Protein AF-A0A2V5MC96-F1 (afdb_monomer)

Structure (mmCIF, N/CA/C/O backbone):
data_AF-A0A2V5MC96-F1
#
_entry.id   AF-A0A2V5MC96-F1
#
loop_
_atom_site.group_PDB
_atom_site.id
_atom_site.type_symbol
_atom_site.label_atom_id
_atom_site.label_alt_id
_atom_site.label_comp_id
_atom_site.label_a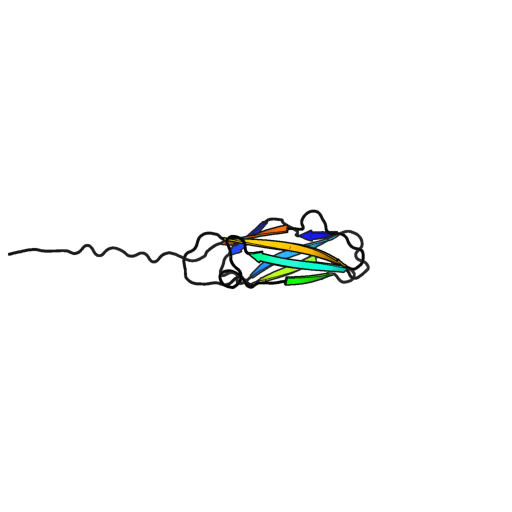sym_id
_atom_site.label_entity_id
_atom_site.label_seq_id
_atom_site.pdbx_PDB_ins_code
_atom_site.Cartn_x
_atom_site.Cartn_y
_atom_site.Cartn_z
_atom_site.occupancy
_atom_site.B_iso_or_equiv
_atom_site.auth_seq_id
_atom_site.auth_comp_id
_atom_site.auth_asym_id
_atom_site.auth_atom_id
_atom_site.pdbx_PDB_model_num
ATOM 1 N N . ALA A 1 1 ? 9.328 2.935 -14.099 1.00 97.56 1 ALA A N 1
ATOM 2 C CA . ALA A 1 1 ? 9.445 3.224 -12.660 1.00 97.56 1 ALA A CA 1
ATOM 3 C C . ALA A 1 1 ? 8.599 2.238 -11.860 1.00 97.56 1 ALA A C 1
ATOM 5 O O . ALA A 1 1 ? 7.756 1.591 -12.472 1.00 97.56 1 ALA A O 1
ATOM 6 N N . ILE A 1 2 ? 8.820 2.105 -10.549 1.00 98.69 2 ILE A N 1
ATOM 7 C CA . ILE A 1 2 ? 7.905 1.406 -9.625 1.00 98.69 2 ILE A CA 1
ATOM 8 C C . ILE A 1 2 ? 7.146 2.450 -8.804 1.00 98.69 2 ILE A C 1
ATOM 10 O O . ILE A 1 2 ? 7.769 3.339 -8.228 1.00 98.69 2 ILE A O 1
ATOM 14 N N . GLU A 1 3 ? 5.821 2.353 -8.756 1.00 98.75 3 GLU A N 1
ATOM 15 C CA . GLU A 1 3 ? 4.953 3.283 -8.022 1.00 98.75 3 GLU A CA 1
ATOM 16 C C . GLU A 1 3 ? 3.667 2.604 -7.540 1.00 98.75 3 GLU A C 1
ATOM 18 O O . GLU A 1 3 ? 3.230 1.603 -8.111 1.00 98.75 3 GLU A O 1
ATOM 23 N N . LEU A 1 4 ? 3.038 3.169 -6.514 1.00 98.81 4 LEU A N 1
ATOM 24 C CA . LEU A 1 4 ? 1.685 2.812 -6.096 1.00 98.81 4 LEU A CA 1
ATOM 25 C C . LEU A 1 4 ? 0.672 3.328 -7.128 1.00 98.81 4 LEU A C 1
ATOM 27 O O . LEU A 1 4 ? 0.804 4.432 -7.662 1.00 98.81 4 LEU A O 1
ATOM 31 N N . VAL A 1 5 ? -0.361 2.536 -7.414 1.00 98.69 5 VAL A N 1
ATOM 32 C CA . VAL A 1 5 ? -1.399 2.920 -8.388 1.00 98.69 5 VAL A CA 1
ATOM 33 C C . VAL A 1 5 ? -2.252 4.084 -7.873 1.00 98.69 5 VAL A C 1
ATOM 35 O O . VAL A 1 5 ? -2.638 4.944 -8.663 1.00 98.69 5 VAL A O 1
ATOM 38 N N . ALA A 1 6 ? -2.485 4.149 -6.561 1.00 98.50 6 ALA A N 1
ATOM 39 C CA . ALA A 1 6 ? -3.154 5.249 -5.873 1.00 98.50 6 ALA A CA 1
ATOM 40 C C . ALA A 1 6 ? -2.336 5.734 -4.665 1.00 98.50 6 ALA A C 1
ATOM 42 O O . ALA A 1 6 ? -1.480 5.012 -4.153 1.00 98.50 6 ALA A O 1
ATOM 43 N N . THR A 1 7 ? -2.617 6.956 -4.211 1.00 98.50 7 THR A N 1
ATOM 44 C CA . THR A 1 7 ? -2.042 7.557 -2.993 1.00 98.50 7 THR A CA 1
ATOM 45 C C . THR A 1 7 ? -2.978 7.485 -1.786 1.00 98.50 7 THR A C 1
ATOM 47 O O . THR A 1 7 ? -2.563 7.817 -0.682 1.00 98.50 7 THR A O 1
ATOM 50 N N . ASN A 1 8 ? -4.220 7.038 -1.982 1.00 98.62 8 ASN A N 1
ATOM 51 C CA . ASN A 1 8 ? -5.193 6.803 -0.922 1.00 98.62 8 ASN A CA 1
ATOM 52 C C . ASN A 1 8 ? -5.864 5.452 -1.163 1.00 98.62 8 ASN A C 1
ATOM 54 O O . ASN A 1 8 ? -6.270 5.159 -2.291 1.00 98.62 8 ASN A O 1
ATOM 58 N N . TYR A 1 9 ? -5.980 4.658 -0.108 1.00 98.56 9 TYR A N 1
ATOM 59 C CA . TYR A 1 9 ? -6.714 3.401 -0.080 1.00 98.56 9 TYR A CA 1
ATOM 60 C C . TYR A 1 9 ? -7.666 3.414 1.108 1.00 98.56 9 TYR A C 1
ATOM 62 O O . TYR A 1 9 ? -7.393 4.054 2.120 1.00 98.56 9 TYR A O 1
ATOM 70 N N . THR A 1 10 ? -8.757 2.673 0.984 1.00 98.62 10 THR A N 1
ATOM 71 C CA . THR A 1 10 ? -9.719 2.469 2.062 1.00 98.62 10 THR A CA 1
ATOM 72 C C . THR A 1 10 ? -9.971 0.980 2.187 1.00 98.62 10 THR A C 1
ATOM 74 O O . THR A 1 10 ? -10.101 0.283 1.177 1.00 98.62 10 THR A O 1
ATOM 77 N N . VAL A 1 11 ? -10.012 0.496 3.418 1.00 98.56 11 VAL A N 1
ATOM 78 C CA . VAL A 1 11 ? -10.292 -0.892 3.759 1.00 98.56 11 VAL A CA 1
ATOM 79 C C . VAL A 1 11 ? -11.229 -0.894 4.957 1.00 98.56 11 VAL A C 1
ATOM 81 O O . VAL A 1 11 ? -11.065 -0.080 5.855 1.00 98.56 11 VAL A O 1
ATOM 84 N N . THR A 1 12 ? -12.230 -1.764 4.959 1.00 98.25 12 THR A N 1
ATOM 85 C CA . THR A 1 12 ? -13.021 -2.003 6.172 1.00 98.25 12 THR A CA 1
ATOM 86 C C . THR A 1 12 ? -12.215 -2.883 7.112 1.00 98.25 12 THR A C 1
ATOM 88 O O . THR A 1 12 ? -11.548 -3.800 6.636 1.00 98.25 12 THR A O 1
ATOM 91 N N . GLU A 1 13 ? -12.291 -2.633 8.410 1.00 96.94 13 GLU A N 1
ATOM 92 C CA . GLU A 1 13 ? -11.572 -3.377 9.445 1.00 96.94 13 GLU A CA 1
ATOM 93 C C . GLU A 1 13 ? -11.707 -4.909 9.280 1.00 96.94 13 GLU A C 1
ATOM 95 O O . GLU A 1 13 ? -10.725 -5.613 9.023 1.00 96.94 13 GLU A O 1
ATOM 100 N N . GLY A 1 14 ? -12.945 -5.400 9.160 1.00 96.12 14 GLY A N 1
ATOM 101 C CA . GLY A 1 14 ? -13.247 -6.816 8.904 1.00 96.12 14 GLY A CA 1
ATOM 102 C C . GLY A 1 14 ? -12.937 -7.356 7.501 1.00 96.12 14 GLY A C 1
ATOM 103 O O . GLY A 1 14 ? -13.304 -8.487 7.174 1.00 96.12 14 GLY A O 1
ATOM 104 N N . ALA A 1 15 ? -12.280 -6.592 6.621 1.00 97.44 15 ALA A N 1
ATOM 105 C CA . ALA A 1 15 ? -11.857 -7.091 5.306 1.00 97.44 15 ALA A CA 1
ATOM 106 C C . ALA A 1 15 ? -10.600 -7.982 5.380 1.00 97.44 15 ALA A C 1
ATOM 108 O O . ALA A 1 15 ? -10.243 -8.640 4.397 1.00 97.44 15 ALA A O 1
ATOM 109 N N . GLY A 1 16 ? -9.903 -7.981 6.520 1.00 98.06 16 GLY A N 1
ATOM 110 C CA . GLY A 1 16 ? -8.731 -8.809 6.810 1.00 98.06 16 GLY A CA 1
ATOM 111 C C . GLY A 1 16 ? -7.408 -8.302 6.226 1.00 98.06 16 GLY A C 1
ATOM 112 O O . GLY A 1 16 ? -6.355 -8.543 6.815 1.00 98.06 16 GLY A O 1
ATOM 113 N N . ALA A 1 17 ? -7.403 -7.592 5.090 1.00 98.44 17 ALA A N 1
ATOM 114 C CA . ALA A 1 17 ? -6.188 -6.952 4.576 1.00 98.44 17 ALA A CA 1
ATOM 115 C C . ALA A 1 17 ? -6.450 -5.772 3.631 1.00 98.44 17 ALA A C 1
ATOM 117 O O . ALA A 1 17 ? -7.295 -5.838 2.736 1.00 98.44 17 ALA A O 1
ATOM 118 N N . ALA A 1 18 ? -5.608 -4.743 3.735 1.00 98.56 18 ALA A N 1
ATOM 119 C CA . ALA A 1 18 ? -5.487 -3.697 2.730 1.00 98.56 18 ALA A CA 1
ATOM 120 C C . ALA A 1 18 ? -4.657 -4.199 1.536 1.00 98.56 18 ALA A C 1
ATOM 122 O O . ALA A 1 18 ? -3.543 -4.707 1.704 1.00 98.56 18 ALA A O 1
ATOM 123 N N . LEU A 1 19 ? -5.178 -4.025 0.317 1.00 98.62 19 LEU A N 1
ATOM 124 C CA . LEU A 1 19 ? -4.530 -4.455 -0.926 1.00 98.62 19 LEU A CA 1
ATOM 125 C C . LEU A 1 19 ? -4.064 -3.241 -1.735 1.00 98.62 19 LEU A C 1
ATOM 127 O O . LEU A 1 19 ? -4.864 -2.555 -2.370 1.00 98.62 19 LEU A O 1
ATOM 131 N N . LEU A 1 20 ? -2.756 -2.991 -1.745 1.00 98.69 20 LEU A N 1
ATOM 132 C CA . LEU A 1 20 ? -2.163 -1.857 -2.447 1.00 98.69 20 LEU A CA 1
ATOM 133 C C . LEU A 1 20 ? -1.535 -2.330 -3.756 1.00 98.69 20 LEU A C 1
ATOM 135 O O . LEU A 1 20 ? -0.545 -3.067 -3.764 1.00 98.69 20 LEU A O 1
ATOM 139 N N . MET A 1 21 ? -2.101 -1.901 -4.884 1.00 98.69 21 MET A N 1
ATOM 140 C CA . MET A 1 21 ? -1.575 -2.253 -6.200 1.00 98.69 21 MET A CA 1
ATOM 141 C C . MET A 1 21 ? -0.334 -1.414 -6.519 1.00 98.69 21 MET A C 1
ATOM 143 O O . MET A 1 21 ? -0.337 -0.186 -6.421 1.00 98.69 21 MET A O 1
ATOM 147 N N . VAL A 1 22 ? 0.725 -2.089 -6.950 1.00 98.81 22 VAL A N 1
ATOM 148 C CA . VAL A 1 22 ? 1.990 -1.489 -7.372 1.00 98.81 22 VAL A CA 1
ATOM 149 C C . VAL A 1 22 ? 2.165 -1.725 -8.86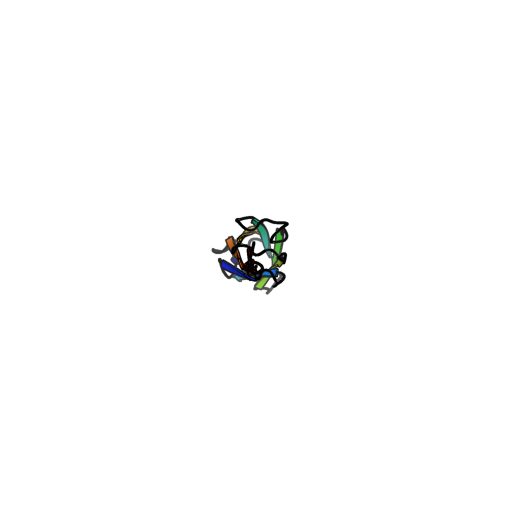2 1.00 98.81 22 VAL A C 1
ATOM 151 O O . VAL A 1 22 ? 1.992 -2.843 -9.354 1.00 98.81 22 VAL A O 1
ATOM 154 N N . ARG A 1 23 ? 2.546 -0.677 -9.587 1.00 98.75 23 ARG A N 1
ATOM 155 C CA . ARG A 1 23 ? 2.765 -0.707 -11.029 1.00 98.75 23 ARG A CA 1
ATOM 156 C C . ARG A 1 23 ? 4.236 -0.513 -11.364 1.00 98.75 23 ARG A C 1
ATOM 158 O O . ARG A 1 23 ? 4.897 0.380 -10.837 1.00 98.75 23 ARG A O 1
ATOM 165 N N . ARG A 1 24 ? 4.718 -1.316 -12.313 1.00 98.62 24 ARG A N 1
ATOM 166 C CA . ARG A 1 24 ? 5.991 -1.126 -13.008 1.00 98.62 24 ARG A CA 1
ATOM 167 C C . ARG A 1 24 ? 5.740 -0.585 -14.415 1.00 98.62 24 ARG A C 1
ATOM 169 O O . ARG A 1 24 ? 4.965 -1.152 -15.178 1.00 98.62 24 ARG A O 1
ATOM 176 N N . THR A 1 25 ? 6.447 0.479 -14.778 1.00 98.25 25 THR A N 1
ATOM 177 C CA . THR A 1 25 ? 6.430 1.097 -16.117 1.00 98.25 25 THR A CA 1
ATOM 178 C C . THR A 1 25 ? 7.828 1.138 -16.746 1.00 98.25 25 THR A C 1
ATOM 180 O O . THR A 1 25 ? 8.840 1.078 -16.039 1.00 98.25 25 THR A O 1
ATOM 183 N N . GLY A 1 26 ? 7.905 1.293 -18.071 1.00 96.38 26 GLY A N 1
ATOM 184 C CA . GLY A 1 26 ? 9.168 1.361 -18.816 1.00 96.38 26 GLY A CA 1
ATOM 185 C C . GLY A 1 26 ? 9.698 -0.021 -19.206 1.00 96.38 26 GLY A C 1
ATOM 186 O O . GLY A 1 26 ? 8.929 -0.875 -19.633 1.00 96.38 26 GLY A O 1
ATOM 187 N N . ASN A 1 27 ? 11.011 -0.239 -19.084 1.00 94.75 27 ASN A N 1
ATOM 188 C CA . ASN A 1 27 ? 11.636 -1.513 -19.447 1.00 94.75 27 ASN A CA 1
ATOM 189 C C . ASN A 1 27 ? 11.211 -2.641 -18.484 1.00 94.75 27 ASN A C 1
ATOM 191 O O . ASN A 1 27 ? 11.412 -2.545 -17.268 1.00 94.75 27 ASN A O 1
ATOM 195 N N . THR A 1 28 ? 10.663 -3.721 -19.044 1.00 97.69 28 THR 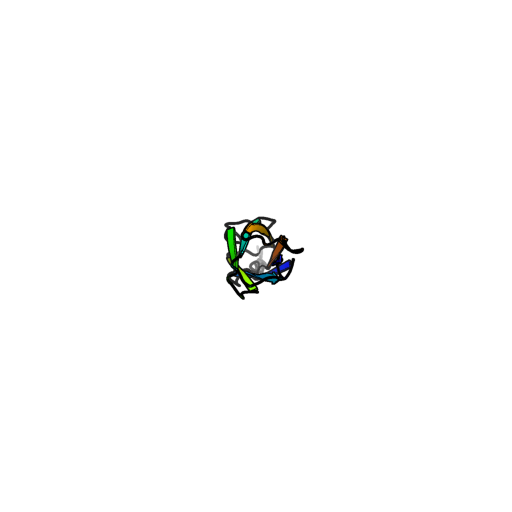A N 1
ATOM 196 C CA . THR A 1 28 ? 10.174 -4.905 -18.324 1.00 97.69 28 THR A CA 1
ATOM 197 C C . THR A 1 28 ? 11.015 -6.163 -18.546 1.00 97.69 28 THR A C 1
ATOM 199 O O . THR A 1 28 ? 10.698 -7.196 -17.974 1.00 97.69 28 THR A O 1
ATOM 202 N N . SER A 1 29 ? 12.100 -6.117 -19.320 1.00 95.44 29 SER A N 1
ATOM 203 C CA . SER A 1 29 ? 12.826 -7.318 -19.767 1.00 95.44 29 SER A CA 1
ATOM 204 C C . SER A 1 29 ? 13.644 -8.030 -18.679 1.00 95.44 29 SER A C 1
ATOM 206 O O . SER A 1 29 ? 14.091 -9.151 -18.896 1.00 95.44 29 SER A O 1
ATOM 208 N N . GLY A 1 30 ? 13.860 -7.402 -17.520 1.00 96.75 30 GLY A N 1
ATOM 209 C CA . GLY A 1 30 ? 14.647 -7.958 -16.412 1.00 96.75 30 GLY A CA 1
ATOM 210 C C . GLY A 1 30 ? 13.944 -7.854 -15.063 1.00 96.75 30 GLY A C 1
ATOM 211 O O . GLY A 1 30 ? 12.917 -7.181 -14.947 1.00 96.75 30 GLY A O 1
ATOM 212 N N . SER A 1 31 ? 14.514 -8.491 -14.041 1.00 98.38 31 SER A N 1
ATOM 213 C CA . SER A 1 31 ? 13.993 -8.426 -12.675 1.00 98.38 31 SER A CA 1
ATOM 214 C C . SER A 1 31 ? 14.411 -7.142 -11.962 1.00 98.38 31 SER A C 1
ATOM 216 O O . SER A 1 31 ? 15.568 -6.733 -12.035 1.00 98.38 31 SER A O 1
ATOM 218 N N . VAL A 1 32 ? 13.475 -6.525 -11.251 1.00 98.62 32 VAL A N 1
ATOM 219 C CA . VAL A 1 32 ? 13.679 -5.304 -10.458 1.00 98.62 32 VAL A CA 1
ATOM 220 C C . VAL A 1 32 ? 12.852 -5.387 -9.183 1.00 98.62 32 VAL A C 1
ATOM 222 O O . VAL A 1 32 ? 11.880 -6.141 -9.120 1.00 98.62 32 VAL A O 1
ATOM 225 N N . SER A 1 33 ? 13.194 -4.601 -8.171 1.00 98.69 33 SER A N 1
ATOM 226 C CA . SER A 1 33 ? 12.390 -4.535 -6.952 1.00 98.69 33 SER A CA 1
ATOM 227 C C . SER A 1 33 ? 12.408 -3.155 -6.317 1.00 98.69 33 SER A C 1
ATOM 229 O O . SER A 1 33 ? 13.254 -2.319 -6.635 1.00 98.69 33 SER A O 1
ATOM 231 N N . ALA A 1 34 ? 11.454 -2.929 -5.421 1.00 98.81 34 ALA A N 1
ATOM 232 C CA . ALA A 1 34 ? 11.469 -1.830 -4.467 1.00 98.81 34 ALA A CA 1
ATOM 233 C C . ALA A 1 34 ? 11.116 -2.377 -3.082 1.00 98.81 34 ALA A C 1
ATOM 235 O O . ALA A 1 34 ? 10.270 -3.263 -2.961 1.00 98.81 34 ALA A O 1
ATOM 236 N N . GLY A 1 35 ? 11.762 -1.859 -2.045 1.00 98.81 35 GLY A N 1
ATOM 237 C CA . GLY A 1 35 ? 11.339 -2.082 -0.669 1.00 98.81 35 GLY A CA 1
ATOM 238 C C . GLY A 1 35 ? 10.014 -1.378 -0.376 1.00 98.81 35 GLY A C 1
ATOM 239 O O . GLY A 1 35 ? 9.677 -0.388 -1.027 1.00 98.81 35 GLY A O 1
ATOM 240 N N . TYR A 1 36 ? 9.281 -1.864 0.620 1.00 98.81 36 TYR A N 1
ATOM 241 C CA . TYR A 1 36 ? 8.126 -1.174 1.180 1.00 98.81 36 TYR A CA 1
ATOM 242 C C . TYR A 1 36 ? 8.063 -1.335 2.700 1.00 98.81 36 TYR A C 1
ATOM 244 O O . TYR A 1 36 ? 8.555 -2.327 3.244 1.00 98.81 36 TYR A O 1
ATOM 252 N N . ALA A 1 37 ? 7.444 -0.371 3.376 1.00 98.75 37 ALA A N 1
ATOM 253 C CA . ALA A 1 37 ? 7.159 -0.435 4.805 1.00 98.75 37 ALA A CA 1
ATOM 254 C C . ALA A 1 37 ? 5.823 0.242 5.123 1.00 98.75 37 ALA A C 1
ATOM 256 O O . ALA A 1 37 ? 5.529 1.306 4.570 1.00 98.75 37 ALA A O 1
ATOM 257 N N . ALA A 1 38 ? 5.044 -0.382 6.005 1.00 98.62 38 ALA A N 1
ATOM 258 C CA . ALA A 1 38 ? 3.893 0.228 6.653 1.00 98.62 38 ALA A CA 1
ATOM 259 C C . ALA A 1 38 ? 4.325 0.903 7.964 1.00 98.62 38 ALA A C 1
ATOM 261 O O . ALA A 1 38 ? 5.042 0.301 8.766 1.00 98.62 38 ALA A O 1
ATOM 262 N N . THR A 1 39 ? 3.876 2.136 8.174 1.00 98.50 39 THR A N 1
ATOM 263 C CA . THR A 1 39 ? 4.189 2.952 9.351 1.00 98.50 39 THR A CA 1
ATOM 264 C C . THR A 1 39 ? 2.895 3.470 9.959 1.00 98.50 39 THR A C 1
ATOM 266 O O . THR A 1 39 ? 2.042 3.982 9.227 1.00 98.50 39 THR A O 1
ATOM 269 N N . SER A 1 40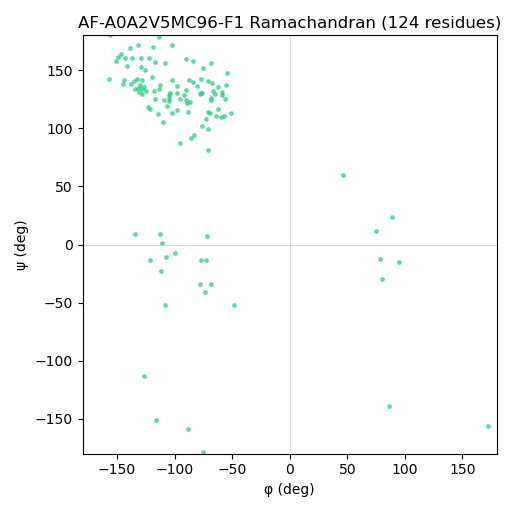 ? 2.779 3.362 11.284 1.00 98.75 40 SER A N 1
ATOM 270 C CA . SER A 1 40 ? 1.627 3.842 12.049 1.00 98.75 40 SER A CA 1
ATOM 271 C C . SER A 1 40 ? 1.329 5.322 11.791 1.00 98.75 40 SER A C 1
ATOM 273 O O . SER A 1 40 ? 2.241 6.123 11.562 1.00 98.75 40 SER A O 1
ATOM 275 N N . GLY A 1 41 ? 0.050 5.673 11.857 1.00 98.19 41 GLY A N 1
ATOM 276 C CA . GLY A 1 41 ? -0.447 7.046 11.880 1.00 98.19 41 GLY A CA 1
ATOM 277 C C . GLY A 1 41 ? -1.360 7.219 13.086 1.00 98.19 41 GLY A C 1
ATOM 278 O O . GLY A 1 41 ? -0.869 7.156 14.212 1.00 98.19 41 GLY A O 1
ATOM 279 N N . THR A 1 42 ? -2.661 7.427 12.859 1.00 98.50 42 THR A N 1
ATOM 280 C CA . THR A 1 42 ? -3.657 7.228 13.925 1.00 98.50 42 THR A CA 1
ATOM 281 C C . THR A 1 42 ? -3.864 5.739 14.177 1.00 98.50 42 THR A C 1
ATOM 283 O O . THR A 1 42 ? -3.754 5.343 15.329 1.00 98.50 42 THR A O 1
ATOM 286 N N . ALA A 1 43 ? -3.913 4.931 13.111 1.00 98.50 43 ALA A N 1
ATOM 287 C CA . ALA A 1 43 ? -3.840 3.478 13.218 1.00 98.50 43 ALA A CA 1
ATOM 288 C C . ALA A 1 43 ? -2.434 3.059 13.676 1.00 98.50 43 ALA A C 1
ATOM 290 O O . ALA A 1 43 ? -1.424 3.440 13.061 1.00 98.50 43 ALA A O 1
ATOM 291 N N . GLN A 1 44 ? -2.360 2.284 14.749 1.00 98.31 44 GLN A N 1
ATOM 292 C CA . GLN A 1 44 ? -1.192 1.682 15.363 1.00 98.31 44 GLN A CA 1
ATOM 293 C C . GLN A 1 44 ? -0.984 0.222 14.944 1.00 98.31 44 GLN A C 1
ATOM 295 O O . GLN A 1 44 ? -1.865 -0.635 14.920 1.00 98.31 44 GLN A O 1
ATOM 300 N N . ALA A 1 45 ? 0.276 -0.097 14.655 1.00 98.12 45 ALA A N 1
ATOM 301 C CA . ALA A 1 45 ? 0.664 -1.469 14.403 1.00 98.12 45 ALA A CA 1
ATOM 302 C C . ALA A 1 45 ? 0.526 -2.333 15.668 1.00 98.12 45 ALA A C 1
ATOM 304 O O . ALA A 1 45 ? 1.067 -2.001 16.723 1.00 98.12 45 ALA A O 1
ATOM 305 N N . GLY A 1 46 ? -0.105 -3.494 15.520 1.00 97.19 46 GLY A N 1
ATOM 306 C CA . GLY A 1 46 ? -0.364 -4.446 16.596 1.00 97.19 46 GLY A CA 1
ATOM 307 C C . GLY A 1 46 ? -1.745 -4.307 17.235 1.00 97.19 46 GLY A C 1
ATOM 308 O O . GLY A 1 46 ? -2.143 -5.252 17.911 1.00 97.19 46 GLY A O 1
ATOM 309 N N . THR A 1 47 ? -2.454 -3.199 16.997 1.00 97.38 47 THR A N 1
ATOM 310 C CA . THR A 1 47 ? -3.868 -3.032 17.369 1.00 97.38 47 THR A CA 1
ATOM 311 C C . THR A 1 47 ? -4.751 -3.051 16.130 1.00 97.38 47 THR A C 1
ATOM 313 O O . THR A 1 47 ? -5.576 -3.945 16.045 1.00 97.38 47 THR A O 1
ATOM 316 N N . ASP A 1 48 ? -4.457 -2.231 15.114 1.00 98.38 48 ASP A N 1
ATOM 317 C CA . ASP A 1 48 ? -5.403 -2.016 13.996 1.00 98.38 48 ASP A CA 1
ATOM 318 C C . ASP A 1 48 ? -4.864 -2.624 12.688 1.00 98.38 48 ASP A C 1
ATOM 320 O O . ASP A 1 48 ? -5.586 -2.984 11.758 1.00 98.38 48 ASP A O 1
ATOM 324 N N . PHE A 1 49 ? -3.544 -2.811 12.596 1.00 98.62 49 PHE A N 1
ATOM 325 C CA . PHE A 1 49 ? -2.911 -3.528 11.487 1.00 98.62 49 PHE A CA 1
ATOM 326 C C . PHE A 1 49 ? -1.632 -4.250 11.910 1.00 98.62 49 PHE A C 1
ATOM 328 O O . PHE A 1 49 ? -0.992 -3.929 12.911 1.00 98.62 49 PHE A O 1
ATOM 335 N N . VAL A 1 50 ? -1.189 -5.222 11.112 1.00 98.31 50 VAL A N 1
ATOM 336 C CA . VAL A 1 50 ? 0.081 -5.918 11.357 1.00 98.31 50 VAL A CA 1
ATOM 337 C C . VAL A 1 50 ? 1.236 -5.155 10.706 1.00 98.31 50 VAL A C 1
ATOM 339 O O . VAL A 1 50 ? 1.267 -4.970 9.484 1.00 98.31 50 VAL A O 1
ATOM 342 N N . ALA A 1 51 ? 2.237 -4.768 11.508 1.00 92.81 51 ALA A N 1
ATOM 343 C CA . ALA A 1 51 ? 3.474 -4.156 11.015 1.00 92.81 51 ALA A CA 1
ATOM 344 C C . ALA A 1 51 ? 4.091 -5.008 9.895 1.00 92.81 51 ALA A C 1
ATOM 346 O O . ALA A 1 51 ? 4.560 -6.122 10.127 1.00 92.81 51 ALA A O 1
ATOM 347 N N . THR A 1 52 ? 4.115 -4.466 8.678 1.00 96.50 52 THR A N 1
ATOM 348 C CA . THR A 1 52 ? 4.584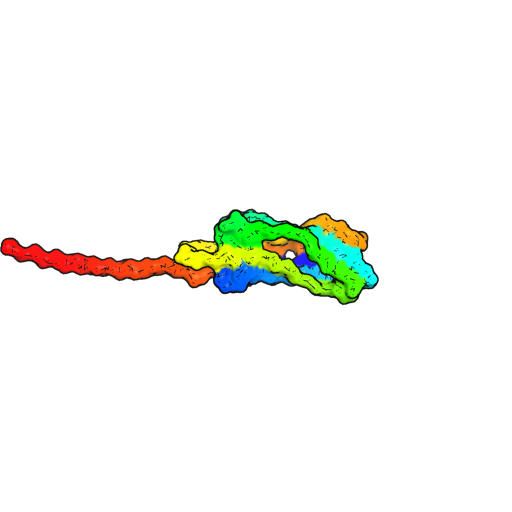 -5.189 7.495 1.00 96.50 52 THR A CA 1
ATOM 349 C C . THR A 1 52 ? 5.633 -4.366 6.760 1.00 96.50 52 THR A C 1
ATOM 351 O O . THR A 1 52 ? 5.430 -3.196 6.435 1.00 96.50 52 THR A O 1
ATOM 354 N N . ASN A 1 53 ? 6.761 -4.995 6.458 1.00 97.81 53 ASN A N 1
ATOM 355 C CA . ASN A 1 53 ? 7.773 -4.480 5.546 1.00 97.81 53 ASN A CA 1
ATOM 356 C C . ASN A 1 53 ? 8.263 -5.612 4.636 1.00 97.81 53 ASN A C 1
ATOM 358 O O . ASN A 1 53 ? 8.051 -6.790 4.922 1.00 97.81 53 ASN A O 1
ATOM 362 N N . GLY A 1 54 ? 8.877 -5.258 3.513 1.00 98.19 54 GLY A N 1
ATOM 363 C CA . GLY A 1 54 ? 9.359 -6.249 2.562 1.00 98.19 54 GLY A CA 1
ATOM 364 C C . GLY A 1 54 ? 9.852 -5.633 1.267 1.00 98.19 54 GLY A C 1
ATOM 365 O O . GLY A 1 54 ? 10.228 -4.463 1.218 1.00 98.19 54 GLY A O 1
ATOM 366 N N . ALA A 1 55 ? 9.845 -6.433 0.204 1.00 98.25 55 ALA A N 1
ATOM 367 C CA . ALA A 1 55 ? 10.155 -5.980 -1.143 1.00 98.25 55 ALA A CA 1
ATOM 368 C C . ALA A 1 55 ? 9.099 -6.469 -2.134 1.00 98.25 55 ALA A C 1
ATOM 370 O O . ALA A 1 55 ? 8.733 -7.643 -2.147 1.00 98.25 55 ALA A O 1
ATOM 371 N N . VAL A 1 56 ? 8.651 -5.569 -3.006 1.00 98.56 56 VAL A N 1
ATOM 372 C CA . VAL A 1 56 ? 7.863 -5.919 -4.183 1.00 98.56 56 VAL A CA 1
ATOM 373 C C . VAL A 1 56 ? 8.825 -6.218 -5.328 1.00 98.56 56 VAL A C 1
ATOM 375 O O . VAL A 1 56 ? 9.569 -5.347 -5.780 1.00 98.56 56 VAL A O 1
ATOM 378 N N . VAL A 1 57 ? 8.852 -7.475 -5.769 1.00 98.56 57 VAL A N 1
ATOM 379 C CA . VAL A 1 57 ? 9.755 -7.957 -6.822 1.00 98.56 57 VAL A CA 1
ATOM 380 C C . VAL A 1 57 ? 8.963 -8.149 -8.105 1.00 98.56 57 VAL A C 1
ATOM 382 O O . VAL A 1 57 ? 7.970 -8.866 -8.108 1.00 98.56 57 VAL A O 1
ATOM 385 N N . PHE A 1 58 ? 9.415 -7.531 -9.192 1.00 98.75 58 PHE A N 1
ATOM 386 C CA . PHE A 1 58 ? 8.888 -7.732 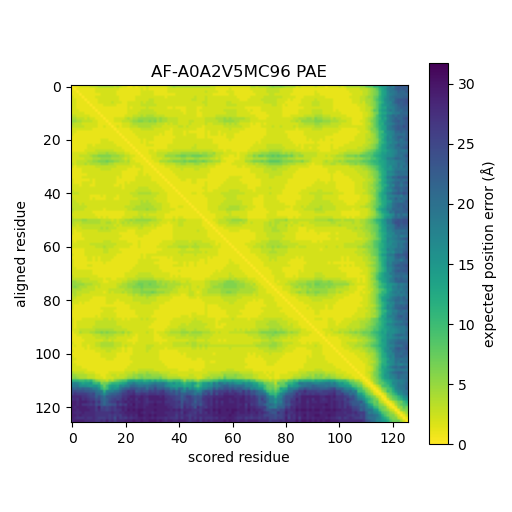-10.537 1.00 98.75 58 PHE A CA 1
ATOM 387 C C . PHE A 1 58 ? 9.894 -8.542 -11.344 1.00 98.75 58 PHE A C 1
ATOM 389 O O . PHE A 1 58 ? 11.018 -8.088 -11.554 1.00 98.75 58 PHE A O 1
ATOM 396 N N . G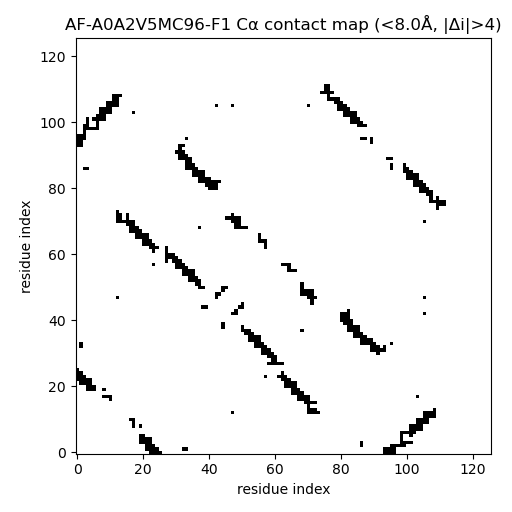LY A 1 59 ? 9.488 -9.711 -11.821 1.00 98.62 59 GLY A N 1
ATOM 397 C CA . GLY A 1 59 ? 10.223 -10.492 -12.807 1.00 98.62 59 GLY A CA 1
ATOM 398 C C . GLY A 1 59 ? 10.110 -9.923 -14.228 1.00 98.62 59 GLY A C 1
ATOM 399 O O . GLY A 1 59 ? 9.463 -8.891 -14.453 1.00 98.62 59 GLY A O 1
ATOM 400 N N . PRO A 1 60 ? 10.737 -10.591 -15.212 1.00 98.38 60 PRO A N 1
ATOM 401 C CA . PRO A 1 60 ? 10.620 -10.221 -16.615 1.00 98.38 60 PRO A CA 1
ATOM 402 C C . PRO A 1 60 ? 9.161 -10.248 -17.091 1.00 98.38 60 PRO A C 1
ATOM 404 O O . PRO A 1 60 ? 8.442 -11.216 -16.865 1.00 98.38 60 PRO A O 1
ATOM 407 N N . GLY A 1 61 ? 8.725 -9.178 -17.752 1.00 98.25 61 GLY A N 1
ATOM 408 C CA . GLY A 1 61 ? 7.371 -9.024 -18.290 1.00 98.25 61 GLY A CA 1
ATOM 409 C C . GLY A 1 61 ? 6.295 -8.645 -17.265 1.00 98.25 61 GLY A C 1
ATOM 410 O O . GLY A 1 61 ? 5.214 -8.223 -17.667 1.00 98.25 61 GLY A O 1
ATOM 411 N N . GLU A 1 62 ? 6.572 -8.724 -15.962 1.00 98.69 62 GLU A N 1
ATOM 412 C CA . GLU A 1 62 ? 5.594 -8.371 -14.931 1.00 98.69 62 GLU A CA 1
ATOM 413 C C . GLU A 1 62 ? 5.455 -6.851 -14.791 1.00 98.69 62 GLU A C 1
ATOM 415 O O . GLU A 1 62 ? 6.443 -6.127 -14.638 1.00 98.69 62 GLU A O 1
ATOM 420 N N . THR A 1 63 ? 4.214 -6.362 -14.801 1.00 98.50 63 THR A N 1
ATOM 421 C CA . THR A 1 63 ? 3.893 -4.923 -14.742 1.00 98.50 63 THR A CA 1
ATOM 422 C C . THR A 1 63 ? 3.025 -4.533 -13.552 1.00 98.50 63 THR A C 1
ATOM 424 O O . THR A 1 63 ? 2.944 -3.349 -13.227 1.00 98.50 63 THR A O 1
ATOM 427 N N . SER A 1 64 ? 2.429 -5.503 -12.854 1.00 98.56 64 SER A N 1
ATOM 428 C CA . SER A 1 64 ? 1.626 -5.278 -11.651 1.00 98.56 64 SER A CA 1
ATOM 429 C C . SER A 1 64 ? 1.947 -6.277 -10.544 1.00 98.56 64 SER A C 1
ATOM 431 O O . SER A 1 64 ? 2.116 -7.469 -10.805 1.00 98.56 64 SER A O 1
ATOM 433 N N . LYS A 1 65 ? 1.966 -5.789 -9.306 1.00 98.81 65 LYS A N 1
ATOM 434 C CA . LYS A 1 65 ? 2.040 -6.584 -8.076 1.00 98.81 65 LYS A CA 1
ATOM 435 C C . LYS A 1 65 ? 1.105 -5.988 -7.028 1.00 98.81 65 LYS A C 1
ATOM 437 O O . LYS A 1 65 ? 0.597 -4.884 -7.208 1.00 98.81 65 LYS A O 1
ATOM 442 N N . VAL A 1 66 ? 0.887 -6.721 -5.944 1.00 98.69 66 VAL A N 1
ATOM 443 C CA . VAL A 1 66 ? 0.075 -6.275 -4.809 1.00 98.69 66 VAL A CA 1
ATOM 444 C C . VAL A 1 66 ? 0.919 -6.373 -3.547 1.00 98.69 66 VAL A C 1
ATOM 446 O O . VAL A 1 66 ? 1.571 -7.391 -3.319 1.00 98.69 66 VAL A O 1
ATOM 449 N N . ILE A 1 67 ? 0.913 -5.309 -2.752 1.00 98.75 67 ILE A N 1
ATOM 450 C CA . ILE A 1 67 ? 1.352 -5.325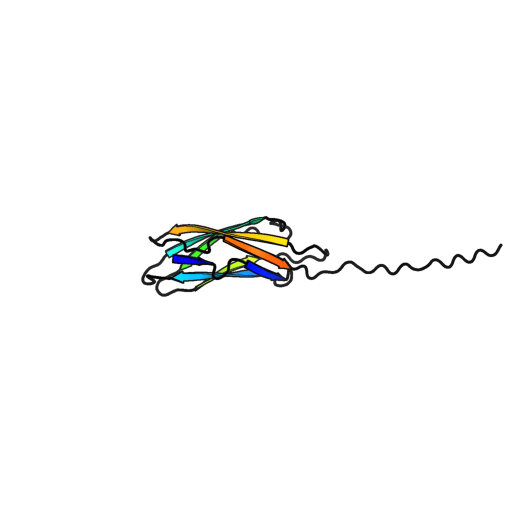 -1.358 1.00 98.75 67 ILE A CA 1
ATOM 451 C C . ILE A 1 67 ? 0.109 -5.600 -0.512 1.00 98.75 67 ILE A C 1
ATOM 453 O O . ILE A 1 67 ? -0.908 -4.930 -0.682 1.00 98.75 67 ILE A O 1
ATOM 457 N N . GLN A 1 68 ? 0.192 -6.586 0.379 1.00 98.56 68 GLN A N 1
ATOM 458 C CA . GLN A 1 68 ? -0.874 -6.914 1.323 1.00 98.56 68 GLN A CA 1
ATOM 459 C C . GLN A 1 68 ? -0.435 -6.506 2.723 1.00 98.56 68 GLN A C 1
ATOM 461 O O . GLN A 1 68 ? 0.628 -6.934 3.175 1.00 98.56 68 GLN A O 1
ATOM 466 N N . ILE A 1 69 ? -1.243 -5.684 3.386 1.00 98.62 69 ILE A N 1
ATOM 467 C CA . ILE A 1 69 ? -1.047 -5.308 4.786 1.00 98.62 69 ILE A CA 1
ATOM 468 C C . ILE A 1 69 ? -2.227 -5.887 5.572 1.00 98.62 69 ILE A C 1
ATOM 470 O O . ILE A 1 69 ? -3.353 -5.453 5.324 1.00 98.62 69 ILE A O 1
ATOM 474 N N . PRO A 1 70 ? -2.016 -6.885 6.449 1.00 98.69 70 PRO A N 1
ATOM 475 C CA . PRO A 1 70 ? -3.096 -7.442 7.255 1.00 98.69 70 PRO A CA 1
ATOM 476 C C . PRO A 1 70 ? -3.694 -6.379 8.177 1.00 98.69 70 PRO A C 1
ATOM 478 O O . PRO A 1 70 ? -2.948 -5.630 8.812 1.00 98.69 70 PRO A O 1
ATOM 481 N N . VAL A 1 71 ? -5.020 -6.346 8.235 1.00 98.62 71 VAL A N 1
ATOM 482 C CA . VAL A 1 71 ? -5.813 -5.500 9.133 1.00 98.62 71 VAL A CA 1
ATOM 483 C C . VAL A 1 71 ? -6.301 -6.387 10.272 1.00 98.62 71 VAL A C 1
ATOM 485 O O . VAL A 1 71 ? -6.563 -7.574 10.055 1.00 98.62 71 VAL A O 1
ATOM 488 N N . ILE A 1 72 ? -6.315 -5.848 11.482 1.00 98.50 72 ILE A N 1
ATOM 489 C CA . ILE A 1 72 ? -6.791 -6.544 12.674 1.00 98.50 72 ILE A CA 1
ATOM 490 C C . ILE A 1 72 ? -8.232 -6.079 12.886 1.00 98.50 72 ILE A C 1
ATOM 492 O O . ILE A 1 72 ? -8.484 -4.891 12.788 1.00 98.50 72 ILE A O 1
ATOM 496 N N . ASP A 1 73 ? -9.141 -7.033 13.074 1.00 97.88 73 ASP A N 1
ATOM 497 C CA . ASP A 1 73 ? -10.575 -6.814 13.303 1.00 97.88 73 ASP A CA 1
ATOM 498 C C . ASP A 1 73 ? -10.835 -7.052 14.787 1.00 97.88 73 ASP A C 1
ATOM 500 O O . ASP A 1 73 ? -10.472 -8.130 15.294 1.00 97.88 73 ASP A O 1
ATOM 504 N N . ASP A 1 74 ? -11.395 -6.063 15.481 1.00 94.81 74 ASP A N 1
ATOM 505 C CA . ASP A 1 74 ? -11.819 -6.214 16.867 1.00 94.81 74 ASP A CA 1
ATOM 506 C C . ASP A 1 74 ? -13.344 -6.055 17.075 1.00 94.81 74 ASP A C 1
ATOM 508 O O . ASP A 1 74 ? -14.113 -6.601 16.289 1.00 94.81 74 ASP A O 1
ATOM 512 N N . ALA A 1 75 ? -13.787 -5.590 18.242 1.00 94.75 75 ALA A N 1
ATOM 513 C CA . ALA A 1 75 ? -15.206 -5.417 18.580 1.00 94.75 75 ALA A CA 1
ATOM 514 C C . ALA A 1 75 ? -15.477 -4.047 19.242 1.00 94.75 75 ALA A C 1
ATOM 516 O O . ALA A 1 75 ? -16.525 -3.838 19.873 1.00 94.75 75 ALA A O 1
ATOM 517 N N . GLN A 1 76 ? -14.483 -3.160 19.249 1.00 93.81 76 GLN A N 1
ATOM 518 C CA . GLN A 1 76 ? -14.523 -1.835 19.835 1.00 93.81 76 GLN A CA 1
ATOM 519 C C . GLN A 1 76 ? -14.878 -0.849 18.736 1.00 93.81 76 GLN A C 1
ATOM 521 O O . GLN A 1 76 ? -14.184 -0.742 17.748 1.00 93.81 76 GLN A O 1
ATOM 526 N N . ALA A 1 77 ? -15.931 -0.064 18.953 1.00 95.50 77 ALA A N 1
ATOM 527 C CA . ALA A 1 77 ? -16.245 1.014 18.030 1.00 95.50 77 ALA A CA 1
ATOM 528 C C . ALA A 1 77 ? -15.205 2.138 18.147 1.00 95.50 77 ALA A C 1
ATOM 530 O O . ALA A 1 77 ? -15.149 2.840 19.169 1.00 95.50 77 ALA A O 1
ATOM 531 N N . GLU A 1 78 ? -14.439 2.329 17.085 1.00 95.25 78 GLU A N 1
ATOM 532 C CA . GLU A 1 78 ? -13.394 3.331 16.944 1.00 95.25 78 GLU A CA 1
ATOM 533 C C . GLU A 1 78 ? -13.764 4.387 15.884 1.00 95.25 78 GLU A C 1
ATOM 535 O O . GLU A 1 78 ? -14.859 4.417 15.316 1.00 95.25 78 GLU A O 1
ATOM 540 N N . ALA A 1 79 ? -12.886 5.370 15.689 1.00 96.88 79 ALA A N 1
ATOM 541 C CA . ALA A 1 79 ? -13.004 6.305 14.571 1.00 96.88 79 ALA A CA 1
ATOM 542 C C . ALA A 1 79 ? -12.231 5.755 13.369 1.00 96.88 79 ALA A C 1
ATOM 544 O O . ALA A 1 79 ? -11.299 4.993 13.559 1.00 96.88 79 ALA A O 1
ATOM 545 N N . ASP A 1 80 ? -12.526 6.212 12.148 1.00 98.12 80 ASP A N 1
ATOM 546 C CA . ASP A 1 80 ? -11.693 5.864 10.989 1.00 98.12 80 ASP A CA 1
ATOM 547 C C . ASP A 1 80 ? -10.224 6.255 11.225 1.00 98.12 80 ASP A C 1
ATOM 549 O O . ASP A 1 80 ? -9.893 7.425 11.472 1.00 98.12 80 ASP A O 1
ATOM 553 N N . GLU A 1 81 ? -9.329 5.283 11.078 1.00 98.50 81 GLU A N 1
ATOM 554 C CA . GLU A 1 81 ? -7.915 5.444 11.388 1.00 98.50 81 GLU A CA 1
ATOM 555 C C . GLU A 1 81 ? -7.020 5.282 10.161 1.00 98.50 81 GLU A C 1
ATOM 557 O O . GLU A 1 81 ? -7.399 4.700 9.149 1.00 98.50 81 GLU A O 1
ATOM 562 N N . ILE A 1 82 ? -5.810 5.844 10.204 1.00 98.75 82 ILE A N 1
ATOM 563 C CA . ILE A 1 82 ? -4.924 5.928 9.043 1.00 98.75 82 ILE A CA 1
ATOM 564 C C . ILE A 1 82 ? -3.528 5.436 9.398 1.00 98.75 82 ILE A C 1
ATOM 566 O O . ILE A 1 82 ? -2.916 5.930 10.345 1.00 98.75 82 ILE A O 1
ATOM 570 N N . PHE A 1 83 ? -2.980 4.555 8.562 1.00 98.81 83 PHE A N 1
ATOM 571 C CA . PHE A 1 83 ? -1.547 4.265 8.492 1.00 98.81 83 PHE A CA 1
ATOM 572 C C . PHE A 1 83 ? -0.995 4.606 7.099 1.00 98.81 83 PHE A C 1
ATOM 574 O O . PHE A 1 83 ? -1.734 4.914 6.161 1.00 98.81 83 PHE A O 1
ATOM 581 N N . THR A 1 84 ? 0.329 4.584 6.944 1.00 98.75 84 THR A N 1
ATOM 582 C CA . THR A 1 84 ? 0.992 4.926 5.674 1.00 98.75 84 THR A CA 1
ATOM 583 C C . THR A 1 84 ? 1.815 3.767 5.137 1.00 98.75 84 THR A C 1
ATOM 585 O O . THR A 1 84 ? 2.452 3.050 5.902 1.00 98.75 84 THR A O 1
ATOM 588 N N . VAL A 1 85 ? 1.848 3.596 3.813 1.00 98.81 85 VAL A N 1
ATOM 589 C CA . VAL A 1 85 ? 2.745 2.655 3.127 1.00 98.81 85 VAL A CA 1
ATOM 590 C C . VAL A 1 85 ? 3.696 3.432 2.229 1.00 98.81 85 VAL A C 1
ATOM 592 O O . VAL A 1 85 ? 3.259 4.199 1.372 1.00 98.81 85 VAL A O 1
ATOM 595 N N . THR A 1 86 ? 4.999 3.218 2.412 1.00 98.88 86 THR A N 1
ATOM 596 C CA . THR A 1 86 ? 6.055 3.908 1.658 1.00 98.88 86 THR A CA 1
ATOM 597 C C . THR A 1 86 ? 6.886 2.924 0.844 1.00 98.88 86 THR A C 1
ATOM 599 O O . THR A 1 86 ? 7.350 1.921 1.383 1.00 98.88 86 THR A O 1
ATOM 602 N N . LEU A 1 87 ? 7.108 3.225 -0.437 1.00 98.81 87 LEU A N 1
ATOM 603 C CA . LEU A 1 87 ? 8.056 2.545 -1.318 1.00 98.81 87 LEU A CA 1
ATOM 604 C C . LEU A 1 87 ? 9.450 3.174 -1.203 1.00 98.81 87 LEU A C 1
ATOM 606 O O . LEU A 1 87 ? 9.593 4.394 -1.139 1.00 98.81 87 LEU A O 1
ATOM 610 N N . GLY A 1 88 ? 10.493 2.349 -1.248 1.00 98.62 88 GLY A N 1
ATOM 611 C CA . GLY A 1 88 ? 11.880 2.789 -1.106 1.00 98.62 88 GLY A CA 1
ATOM 612 C C . GLY A 1 88 ? 12.883 1.828 -1.738 1.00 98.62 88 GLY A C 1
ATOM 613 O O . GLY A 1 88 ? 12.511 0.791 -2.278 1.00 98.62 88 GLY A O 1
ATOM 614 N N . ASN A 1 89 ? 14.172 2.167 -1.648 1.00 98.31 89 ASN A N 1
ATOM 615 C CA . ASN A 1 89 ? 15.297 1.271 -1.956 1.00 98.31 89 ASN A CA 1
ATOM 616 C C . ASN A 1 89 ? 15.146 0.482 -3.279 1.00 98.31 89 ASN A C 1
ATOM 618 O O . ASN A 1 89 ? 15.095 -0.750 -3.246 1.00 98.31 89 ASN A O 1
ATOM 622 N N . PRO A 1 90 ? 15.020 1.151 -4.444 1.00 98.25 90 PRO A N 1
ATOM 623 C CA . PRO A 1 90 ? 14.884 0.447 -5.712 1.00 98.25 90 PRO A CA 1
ATOM 624 C C . PRO A 1 90 ? 16.172 -0.311 -6.075 1.00 98.25 90 PRO A C 1
ATOM 626 O O . PRO A 1 90 ? 17.278 0.208 -5.926 1.00 98.25 90 PRO A O 1
ATOM 629 N N . ILE A 1 91 ? 16.028 -1.531 -6.594 1.00 98.38 91 ILE A N 1
ATOM 630 C CA . ILE A 1 91 ? 17.131 -2.415 -7.004 1.00 98.38 91 ILE A CA 1
ATOM 631 C C . ILE A 1 91 ? 16.932 -2.842 -8.465 1.00 98.38 91 ILE A C 1
ATOM 633 O O . ILE A 1 91 ? 15.807 -2.962 -8.953 1.00 98.38 91 ILE A O 1
ATOM 637 N N . GLY A 1 92 ? 18.038 -3.088 -9.176 1.00 96.50 92 GLY A N 1
ATOM 638 C CA . GLY A 1 92 ? 18.020 -3.541 -10.573 1.00 96.50 92 GLY A CA 1
ATOM 639 C C . GLY A 1 92 ? 17.991 -2.398 -11.590 1.00 96.50 92 GLY A C 1
ATOM 640 O O . GLY A 1 92 ? 17.534 -2.583 -12.713 1.00 96.50 92 GLY A O 1
ATOM 641 N N . GLY A 1 93 ? 18.455 -1.204 -11.199 1.00 95.62 93 GLY A N 1
ATOM 642 C CA . GLY A 1 93 ? 18.565 -0.042 -12.091 1.00 95.62 93 GLY A CA 1
ATOM 643 C C . GLY A 1 93 ? 17.235 0.644 -12.415 1.00 95.62 93 GLY A C 1
ATOM 644 O O . GLY A 1 93 ? 17.185 1.484 -13.311 1.00 95.62 93 GLY A O 1
ATOM 645 N N . ILE A 1 94 ? 16.155 0.300 -11.708 1.00 97.75 94 ILE A N 1
ATOM 646 C CA . ILE A 1 94 ? 14.882 1.013 -11.810 1.00 97.75 94 ILE A CA 1
ATOM 647 C C . ILE A 1 94 ? 14.864 2.241 -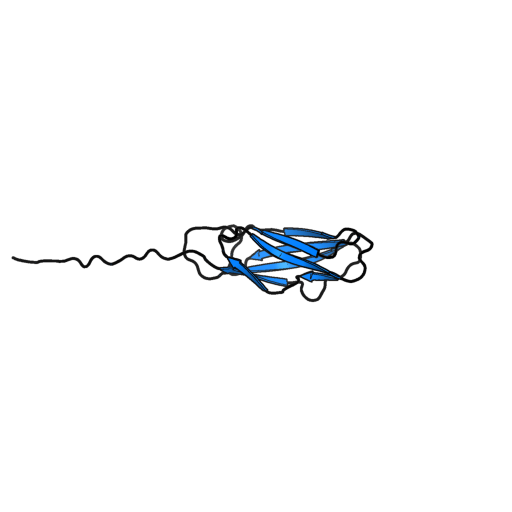10.896 1.00 97.75 94 ILE A C 1
ATOM 649 O O . ILE A 1 94 ? 15.585 2.317 -9.907 1.00 97.75 94 ILE A O 1
ATOM 653 N N . VAL A 1 95 ? 13.998 3.193 -11.223 1.00 98.31 95 VAL A N 1
ATOM 654 C CA . VAL A 1 95 ? 13.680 4.350 -10.381 1.00 98.31 95 VAL A CA 1
ATOM 655 C C . VAL A 1 95 ? 12.274 4.210 -9.805 1.00 98.31 95 VAL A C 1
ATOM 657 O O . VAL A 1 95 ? 11.423 3.523 -10.386 1.00 98.31 95 VAL A O 1
ATOM 660 N N . LEU A 1 96 ? 12.011 4.882 -8.688 1.00 98.56 96 LEU A N 1
ATOM 661 C CA . LEU A 1 96 ? 10.651 5.045 -8.180 1.00 98.56 96 LEU A CA 1
ATOM 662 C C . LEU A 1 96 ? 9.880 6.083 -9.013 1.00 98.56 96 LEU A C 1
ATOM 664 O O . LEU A 1 96 ? 10.487 6.944 -9.651 1.00 98.56 96 LEU A O 1
ATOM 668 N N . GLY A 1 97 ? 8.555 5.940 -9.079 1.00 98.19 97 GLY A N 1
ATOM 669 C CA . GLY A 1 97 ? 7.667 6.881 -9.770 1.00 98.19 97 GLY A CA 1
ATOM 670 C C . GLY A 1 97 ? 7.218 8.022 -8.862 1.00 98.19 97 GLY A C 1
ATOM 671 O O . GLY A 1 97 ? 7.866 8.319 -7.861 1.00 98.19 97 GLY A O 1
ATOM 672 N N . SER A 1 98 ? 6.105 8.668 -9.207 1.00 97.62 98 SER A N 1
ATOM 673 C CA . SER A 1 98 ? 5.599 9.815 -8.439 1.00 97.62 98 SER A CA 1
ATOM 674 C C . SER A 1 98 ? 4.881 9.386 -7.159 1.00 97.62 98 SER A C 1
ATOM 676 O O . SER A 1 98 ? 4.987 10.055 -6.133 1.00 97.62 98 SER A O 1
ATOM 678 N N . ASN A 1 99 ? 4.191 8.247 -7.198 1.00 98.44 99 ASN A N 1
ATOM 679 C CA . ASN A 1 99 ? 3.403 7.749 -6.075 1.00 98.44 99 ASN A CA 1
ATOM 680 C C . ASN A 1 99 ? 4.230 6.758 -5.251 1.00 98.44 99 ASN A C 1
ATOM 682 O O . ASN A 1 99 ? 4.203 5.550 -5.492 1.00 98.44 99 ASN A O 1
ATOM 686 N N . VAL A 1 100 ? 4.996 7.276 -4.293 1.00 98.69 100 VAL A N 1
ATOM 687 C CA . VAL A 1 100 ? 5.846 6.463 -3.402 1.00 98.69 100 VAL A CA 1
ATOM 688 C C . VAL A 1 100 ? 5.322 6.370 -1.978 1.00 98.69 100 VAL A C 1
ATOM 690 O O . VAL A 1 100 ? 5.806 5.540 -1.222 1.00 98.69 100 VAL A O 1
ATOM 693 N N . VAL A 1 101 ? 4.324 7.176 -1.622 1.00 98.69 101 VAL A N 1
ATOM 694 C CA . VAL A 1 101 ? 3.630 7.124 -0.333 1.00 98.69 101 VAL A CA 1
ATOM 695 C C . VAL A 1 101 ? 2.136 7.013 -0.605 1.00 98.69 101 VAL A C 1
ATOM 697 O O . VAL A 1 101 ? 1.616 7.733 -1.461 1.00 98.69 101 VAL A O 1
ATOM 700 N N . ALA A 1 102 ? 1.454 6.133 0.122 1.00 98.75 102 ALA A N 1
ATOM 701 C CA . ALA A 1 102 ? 0.000 6.111 0.185 1.00 98.75 102 ALA A CA 1
ATOM 702 C C . ALA A 1 102 ? -0.497 6.103 1.630 1.00 98.75 102 ALA A C 1
ATOM 704 O O . ALA A 1 102 ? 0.086 5.434 2.484 1.00 98.75 102 ALA A O 1
ATOM 705 N N . ALA A 1 103 ? -1.587 6.825 1.872 1.00 98.81 103 ALA A N 1
ATOM 706 C CA . ALA A 1 103 ? -2.390 6.698 3.078 1.00 98.81 103 ALA A CA 1
ATOM 707 C C . ALA A 1 103 ? -3.379 5.536 2.911 1.00 98.81 103 ALA A C 1
ATOM 709 O O . ALA A 1 103 ? -3.953 5.353 1.833 1.00 98.81 103 ALA A O 1
ATOM 710 N N . VAL A 1 104 ? -3.570 4.754 3.968 1.00 98.81 104 VAL A N 1
ATOM 711 C CA . VAL A 1 104 ? -4.569 3.687 4.031 1.00 98.81 104 VAL A CA 1
ATOM 712 C C . VAL A 1 104 ? -5.487 3.989 5.201 1.00 98.81 104 VAL A C 1
ATOM 714 O O . VAL A 1 104 ? -5.022 4.018 6.337 1.00 98.81 104 VAL A O 1
ATOM 717 N N . THR A 1 105 ? -6.761 4.229 4.909 1.00 98.88 105 THR A N 1
ATOM 718 C CA . THR A 1 105 ? -7.809 4.412 5.913 1.00 98.88 105 THR A CA 1
ATOM 719 C C . THR A 1 105 ? -8.443 3.066 6.239 1.00 98.88 105 THR A C 1
ATOM 721 O O . THR A 1 105 ? -8.930 2.391 5.327 1.00 98.88 105 THR A O 1
ATOM 724 N N . ILE A 1 106 ? -8.434 2.699 7.515 1.00 98.81 106 ILE A N 1
ATOM 725 C CA . ILE A 1 106 ? -9.215 1.605 8.081 1.00 98.81 106 ILE A CA 1
ATOM 726 C C . ILE A 1 106 ? -10.554 2.204 8.513 1.00 98.81 106 ILE A C 1
ATOM 728 O O . ILE A 1 106 ? -10.582 3.184 9.253 1.00 98.81 106 ILE A O 1
ATOM 732 N N . VAL A 1 107 ? -11.640 1.669 7.965 1.00 98.56 107 VAL A N 1
ATOM 733 C CA . VAL A 1 107 ? -13.012 2.053 8.304 1.00 98.56 107 VAL A CA 1
ATOM 734 C C . VAL A 1 107 ? -13.541 1.040 9.299 1.00 98.56 107 VAL A C 1
ATOM 736 O O . VAL A 1 107 ? -13.680 -0.136 8.940 1.00 98.56 107 VAL A O 1
ATOM 739 N N . ASP A 1 108 ? -13.829 1.529 10.499 1.00 97.94 108 ASP A N 1
ATOM 740 C CA . ASP A 1 108 ? -14.436 0.781 11.599 1.00 97.94 108 ASP A CA 1
ATOM 741 C C . ASP A 1 108 ? -15.764 0.153 11.144 1.00 97.94 108 ASP A C 1
ATOM 743 O O . ASP A 1 108 ? -16.547 0.757 10.392 1.00 97.94 108 ASP A O 1
ATOM 747 N N . ASN A 1 109 ? -15.998 -1.099 11.527 1.00 96.00 109 ASN A N 1
ATOM 748 C CA . ASN A 1 109 ? -17.227 -1.835 11.214 1.00 96.00 109 ASN A CA 1
ATOM 749 C C . ASN A 1 109 ? -18.078 -2.127 12.459 1.00 96.00 109 ASN A C 1
ATOM 751 O O . ASN A 1 109 ? -19.078 -2.850 12.348 1.00 96.00 109 ASN A O 1
ATOM 755 N N . ASP A 1 110 ? -17.721 -1.540 13.597 1.00 95.00 110 ASP A N 1
ATOM 756 C CA . ASP A 1 110 ? -18.301 -1.816 14.893 1.00 95.00 110 ASP A CA 1
ATOM 757 C C . ASP A 1 110 ? -19.302 -0.745 15.333 1.00 95.00 110 ASP A C 1
ATOM 759 O O . ASP A 1 110 ? -19.577 0.267 14.683 1.00 95.00 110 ASP A O 1
ATOM 763 N N . SER A 1 111 ? -19.993 -1.022 16.439 1.00 88.94 111 SER A N 1
ATOM 764 C CA . SER A 1 111 ? -20.994 -0.100 16.971 1.00 88.94 111 SER A CA 1
ATOM 765 C C . SER A 1 111 ? -21.022 -0.098 18.489 1.00 88.94 111 SER A C 1
ATOM 767 O O . SER A 1 111 ? -20.920 -1.134 19.146 1.00 88.94 111 SER A O 1
ATOM 769 N N . ILE A 1 112 ? -21.218 1.090 19.065 1.00 82.56 112 ILE A N 1
ATOM 770 C CA . ILE A 1 112 ? -21.407 1.226 20.508 1.00 82.56 112 ILE A CA 1
ATOM 771 C C . ILE A 1 112 ? -22.710 0.527 20.943 1.00 82.56 112 ILE A C 1
ATOM 773 O O . ILE A 1 112 ? -23.773 0.804 20.373 1.00 82.56 112 ILE A O 1
ATOM 777 N N . PRO A 1 113 ? -22.685 -0.342 21.975 1.00 76.88 113 PRO A N 1
ATOM 778 C CA . PRO A 1 113 ? -23.893 -0.988 22.468 1.00 76.88 113 PRO A CA 1
ATOM 779 C C . PRO A 1 113 ? -24.917 0.054 22.927 1.00 76.88 113 PRO A C 1
ATOM 781 O O . PRO A 1 113 ? -24.627 0.936 23.740 1.00 76.88 113 PRO A O 1
ATOM 784 N N . ASN A 1 114 ? -26.148 -0.059 22.441 1.00 74.31 114 ASN A N 1
ATOM 785 C CA . ASN A 1 114 ? -27.239 0.817 22.839 1.00 74.31 114 ASN A CA 1
ATOM 786 C C . ASN A 1 114 ? -27.759 0.440 24.235 1.00 74.31 114 ASN A C 1
ATOM 788 O O . ASN A 1 114 ? -28.559 -0.477 24.400 1.00 74.31 114 ASN A O 1
ATOM 792 N N . PHE A 1 115 ? -27.371 1.190 25.266 1.00 72.56 115 PHE A N 1
ATOM 793 C CA . PHE A 1 115 ? -28.004 1.033 26.575 1.00 72.56 115 PHE A CA 1
ATOM 794 C C . PHE A 1 115 ? -29.308 1.840 26.621 1.00 72.56 115 PHE A C 1
ATOM 796 O O . PHE A 1 115 ? -29.313 3.037 26.912 1.00 72.56 115 PHE A O 1
ATOM 803 N N . THR A 1 116 ? -30.445 1.206 26.326 1.00 66.00 116 THR A N 1
ATOM 804 C CA . THR A 1 116 ? -31.750 1.798 26.654 1.00 66.00 116 THR A CA 1
ATOM 805 C C . THR A 1 116 ? -31.863 1.913 28.169 1.00 66.00 116 THR A C 1
ATOM 807 O O . THR A 1 116 ? -31.968 0.902 28.863 1.00 66.00 116 THR A O 1
ATOM 810 N N . ALA A 1 117 ? -31.836 3.142 28.690 1.00 63.56 117 ALA A N 1
ATOM 811 C CA . ALA A 1 117 ? -32.092 3.402 30.097 1.00 63.56 117 ALA A CA 1
ATOM 812 C C . ALA A 1 117 ? -33.478 2.852 30.465 1.00 63.56 117 ALA A C 1
ATOM 814 O O . ALA A 1 117 ? -34.503 3.384 30.034 1.00 63.56 117 ALA A O 1
ATOM 815 N N . ILE A 1 118 ? -33.514 1.786 31.268 1.00 66.00 118 ILE A N 1
ATOM 816 C CA . ILE A 1 118 ? -34.723 1.413 31.997 1.00 66.00 118 ILE A CA 1
ATOM 817 C C . ILE A 1 118 ? -35.070 2.595 32.897 1.00 66.00 118 ILE A C 1
ATOM 819 O O . ILE A 1 118 ? -34.338 2.918 33.829 1.00 66.00 118 ILE A O 1
ATOM 823 N N . THR A 1 119 ? -36.153 3.298 32.581 1.00 62.62 119 THR A N 1
ATOM 824 C CA . THR A 1 119 ? -36.678 4.340 33.461 1.00 62.62 119 THR A CA 1
ATOM 825 C C . THR A 1 119 ? -37.071 3.646 34.768 1.00 62.62 119 THR A C 1
ATOM 827 O O . THR A 1 119 ? -37.941 2.771 34.728 1.00 62.62 119 THR A O 1
ATOM 830 N N . PRO A 1 120 ? -36.452 3.954 35.923 1.00 60.59 120 PRO A N 1
ATOM 831 C CA . PRO A 1 120 ? -36.899 3.367 37.170 1.00 60.59 120 PRO A CA 1
ATOM 832 C C . PRO A 1 120 ? -38.273 3.961 37.490 1.00 60.59 120 PRO A C 1
ATOM 834 O O . PRO A 1 120 ? -38.402 5.156 37.750 1.00 60.59 120 PRO A O 1
ATOM 837 N N . LEU A 1 121 ? -39.312 3.128 37.456 1.00 63.75 121 LEU A N 1
ATOM 838 C CA . LEU A 1 121 ? -40.602 3.439 38.064 1.00 63.75 121 LEU A CA 1
ATOM 839 C C . LEU A 1 121 ? -40.415 3.377 39.584 1.00 63.75 121 LEU A C 1
ATOM 841 O O . LEU A 1 121 ? -40.719 2.370 40.219 1.00 63.75 121 LEU A O 1
ATOM 845 N N . PHE A 1 122 ? -39.894 4.446 40.183 1.00 60.81 122 PHE A N 1
ATOM 846 C CA . PHE A 1 122 ? -40.093 4.653 41.612 1.00 60.81 122 PHE A CA 1
ATOM 847 C C . PHE A 1 122 ? -41.564 5.027 41.813 1.00 60.81 122 PHE A C 1
ATOM 849 O O . PHE A 1 122 ? -41.970 6.162 41.577 1.00 60.81 122 PHE A O 1
ATOM 856 N N . HIS A 1 123 ? -42.378 4.048 42.203 1.00 56.34 123 HIS A N 1
ATOM 857 C CA . HIS A 1 123 ? -43.623 4.322 42.909 1.00 56.34 123 HIS A CA 1
ATOM 858 C C . HIS A 1 123 ? -43.271 4.422 44.394 1.00 56.34 123 HIS A C 1
ATOM 860 O O . HIS A 1 123 ? -43.228 3.418 45.102 1.00 56.34 123 HIS A O 1
ATOM 866 N N . GLU A 1 124 ? -42.973 5.633 44.864 1.00 64.00 124 GLU A N 1
ATOM 867 C CA . GLU A 1 124 ? -43.115 5.924 46.286 1.00 64.00 124 GLU A CA 1
ATOM 868 C C . GLU A 1 124 ? -44.614 6.016 46.586 1.00 64.00 124 GLU A C 1
ATOM 870 O O . GLU A 1 124 ? -45.294 6.967 46.198 1.00 64.00 124 GLU A O 1
ATOM 875 N N . SER A 1 125 ? -45.139 5.010 47.278 1.00 62.88 125 SER A N 1
ATOM 876 C CA . SER A 1 125 ? -46.337 5.162 48.094 1.00 62.88 125 SER A CA 1
ATOM 877 C C . SER A 1 125 ? -45.988 4.734 49.514 1.00 62.88 125 SER A C 1
ATOM 879 O O . SER A 1 125 ? -45.566 3.597 49.714 1.00 62.88 125 SER A O 1
ATOM 881 N N . GLN A 1 126 ? -46.131 5.722 50.398 1.00 56.78 126 GLN A N 1
ATOM 882 C CA . GLN A 1 126 ? -46.006 5.781 51.860 1.00 56.78 126 GLN A CA 1
ATOM 883 C C . GLN A 1 126 ? -46.112 4.474 52.648 1.00 56.78 126 GLN A C 1
ATOM 885 O O . GLN A 1 126 ? -46.997 3.650 52.327 1.00 56.78 126 GLN A O 1
#

Sequence (126 aa):
AIELVATNYTVTEGAGAALLMVRRTGNTSGSVSAGYAATSGTAQAGTDFVATNGAVVFGPGETSKVIQIPVIDDAQAEADEIFTVTLGNPIGGIVLGSNVVAAVTIVDNDSIPNFTAITPLFHESQ

Foldseek 3Di:
DKAWPDQEAEDELVPFKTKIKIFDDDAQQAKKKWKKWKFADQDDDPQFWPTDIDMDMRGRPRTMDIDIITTHADADDDAWGKIKMAIHDIPDPDDYDDHGMHIYIHHYPYDDDDDDDPDDPPPDDD

Solvent-accessible surface area (backbone atoms only — not comparable to full-atom values): 7129 Å² total; per-residue (Å²): 52,45,24,40,76,55,50,67,48,77,31,52,25,82,65,46,48,41,77,46,48,32,36,49,46,82,89,33,85,54,58,34,34,30,29,38,37,50,43,65,58,78,28,41,62,78,68,46,26,51,78,44,68,54,68,56,73,35,50,59,72,47,43,72,51,72,50,76,39,45,32,40,65,84,78,71,57,64,70,74,26,31,30,36,42,38,57,41,76,57,37,71,90,54,49,71,46,90,34,39,56,26,43,37,36,39,35,61,82,53,63,76,81,83,79,77,77,77,77,80,81,80,78,87,74,133

pLDDT: mean 94.11, std 10.72, range [56.34, 98.88]

Mean predicted aligned error: 5.86 Å

Radius of gyration: 21.76 Å; Cα contacts (8 Å, |Δi|>4): 292; chains: 1; bounding box: 65×20×72 Å

Nearest PDB structures (foldseek):
  3rb5-assembly3_A-2  TM=9.550E-01  e=1.389E-11  Drosophila melanogaster
  3e9t-assembly2_B  TM=9.517E-01  e=1.811E-11  Drosophila melanogaster
  3rb7-assembly2_B  TM=9.580E-01  e=1.811E-11  Drosophila melanogaster
  3rb5-assembly3_B  TM=9.571E-01  e=4.952E-11  Drosophila melanogaster
  3rb7-assembly1_A  TM=9.534E-01  e=1.285E-10  Drosophila melanogaster

Secondary structure (DSSP, 8-state):
-EEES-SEEEEEGGGSEEEEEEEE-S--SS-EEEEEEEE-SSSPBTTTB---EEEEEE-TT--EEEEEEEBP--SS----EEEEEEEEEEESS--B-S--EEEEEEEP------------------